Protein AF-A0A959C8G2-F1 (afdb_monomer_lite)

Sequence (80 aa):
MNELVVHLNRNKKSQFQSRLNDLLKEKNLTDEMVFSFDSGESSYFIITVDSEIGEELLKDFKLFKEIDGVFLRPSTEPPI

Foldseek 3Di:
DKKKKFKFFPVCVVVVVVVVVVVCVVVVHDPVQWDWDDDDRMIMIIGDDDPVVSVVVQVVVVPDPRTPDIDMGHPPDDDD

Structure (mmCIF, N/CA/C/O backbone):
data_AF-A0A959C8G2-F1
#
_entry.id   AF-A0A959C8G2-F1
#
loop_
_atom_site.group_PDB
_atom_site.id
_atom_site.type_symbol
_atom_site.label_atom_id
_atom_site.label_alt_id
_atom_site.label_comp_id
_atom_site.label_asym_id
_atom_site.label_entity_id
_atom_site.label_seq_id
_atom_site.pdbx_PDB_ins_code
_atom_site.Cartn_x
_atom_site.Cartn_y
_atom_site.Cartn_z
_atom_site.occupancy
_atom_site.B_iso_or_equiv
_atom_site.auth_seq_id
_atom_site.auth_comp_id
_atom_site.auth_asym_id
_atom_site.auth_atom_id
_atom_site.pdbx_PDB_model_num
ATOM 1 N N . MET A 1 1 ? -14.453 -5.430 -0.774 1.00 74.88 1 MET A N 1
ATOM 2 C CA . MET A 1 1 ? -12.999 -5.475 -0.528 1.00 74.88 1 MET A CA 1
ATOM 3 C C . MET A 1 1 ? -12.315 -4.753 -1.673 1.00 74.88 1 MET A C 1
ATOM 5 O O . MET A 1 1 ? -12.753 -4.920 -2.812 1.00 74.88 1 MET A O 1
ATOM 9 N N . ASN A 1 2 ? -11.328 -3.919 -1.353 1.00 85.38 2 ASN A N 1
ATOM 10 C CA . ASN A 1 2 ? -10.540 -3.146 -2.306 1.00 85.38 2 ASN A CA 1
ATOM 11 C C . ASN A 1 2 ? -9.061 -3.546 -2.208 1.00 85.38 2 ASN A C 1
ATOM 13 O O . ASN A 1 2 ? -8.588 -4.019 -1.177 1.00 85.38 2 ASN A O 1
ATOM 17 N N . GLU A 1 3 ? -8.324 -3.327 -3.286 1.00 88.62 3 GLU A N 1
ATOM 18 C CA . GLU A 1 3 ? -6.876 -3.463 -3.348 1.00 88.62 3 GLU A CA 1
ATOM 19 C C . GLU A 1 3 ? -6.264 -2.082 -3.547 1.00 88.62 3 GLU A C 1
ATOM 21 O O . GLU A 1 3 ? -6.538 -1.381 -4.525 1.00 88.62 3 GLU A O 1
ATOM 26 N N . LEU A 1 4 ? -5.422 -1.682 -2.607 1.00 90.38 4 LEU A N 1
ATOM 27 C CA . LEU A 1 4 ? -4.610 -0.490 -2.729 1.00 90.38 4 LEU A CA 1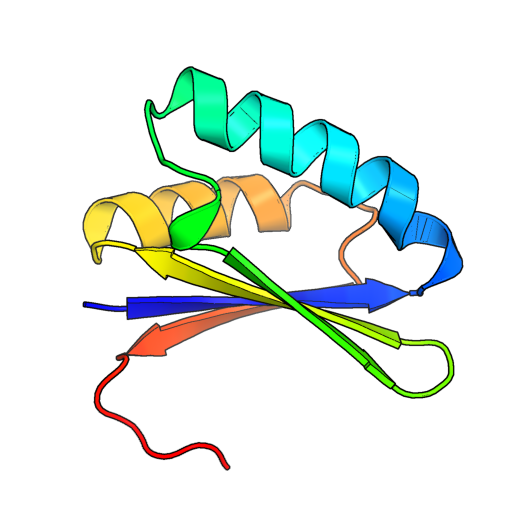
ATOM 28 C C . LEU A 1 4 ? -3.282 -0.882 -3.366 1.00 90.38 4 LEU A C 1
ATOM 30 O O . LEU A 1 4 ? -2.497 -1.630 -2.783 1.00 90.38 4 LEU A O 1
ATOM 34 N N . VAL A 1 5 ? -3.053 -0.390 -4.578 1.00 90.44 5 VAL A N 1
ATOM 35 C CA . VAL A 1 5 ? -1.839 -0.657 -5.340 1.00 90.44 5 VAL A CA 1
ATOM 36 C C . VAL A 1 5 ? -0.904 0.533 -5.200 1.00 90.44 5 VAL A C 1
ATOM 38 O O . VAL A 1 5 ? -1.262 1.666 -5.527 1.00 90.44 5 VAL A O 1
ATOM 41 N N . VAL A 1 6 ? 0.305 0.262 -4.726 1.00 92.44 6 VAL A N 1
ATOM 42 C CA . VAL A 1 6 ? 1.383 1.232 -4.558 1.00 92.44 6 VAL A CA 1
ATOM 43 C C . VAL A 1 6 ? 2.536 0.855 -5.474 1.00 92.44 6 VAL A C 1
ATOM 45 O O . VAL A 1 6 ? 3.001 -0.282 -5.474 1.00 92.44 6 VAL A O 1
ATOM 48 N N . HIS A 1 7 ? 3.009 1.825 -6.243 1.00 92.31 7 HIS A N 1
ATOM 49 C CA . HIS A 1 7 ? 4.143 1.727 -7.147 1.00 92.31 7 HIS A CA 1
ATOM 50 C C . HIS A 1 7 ? 5.218 2.733 -6.741 1.00 92.31 7 HIS A C 1
ATOM 52 O O . HIS A 1 7 ? 4.939 3.905 -6.478 1.00 92.31 7 HIS A O 1
ATOM 58 N N . LEU A 1 8 ? 6.459 2.263 -6.680 1.00 93.62 8 LEU A N 1
ATOM 59 C CA . LEU A 1 8 ? 7.619 3.080 -6.338 1.00 93.62 8 LEU A CA 1
ATOM 60 C C . LEU A 1 8 ? 8.910 2.496 -6.908 1.00 93.62 8 LEU A C 1
ATOM 62 O O . LEU A 1 8 ? 9.016 1.301 -7.175 1.00 93.62 8 LEU A O 1
ATOM 66 N N . ASN A 1 9 ? 9.925 3.339 -7.049 1.00 92.38 9 ASN A N 1
ATOM 67 C CA . ASN A 1 9 ? 11.262 2.933 -7.446 1.00 92.38 9 ASN A CA 1
ATOM 68 C C . ASN A 1 9 ? 11.872 1.986 -6.406 1.00 92.38 9 ASN A C 1
ATOM 70 O O . ASN A 1 9 ? 11.920 2.304 -5.218 1.00 92.38 9 ASN A O 1
ATOM 74 N N . ARG A 1 10 ? 12.426 0.860 -6.854 1.00 90.69 10 ARG A N 1
ATOM 75 C CA . ARG A 1 10 ? 12.995 -0.198 -6.009 1.00 90.69 10 ARG A CA 1
ATOM 76 C C . ARG A 1 10 ? 14.015 0.306 -4.985 1.00 90.69 10 ARG A C 1
ATOM 78 O O . ARG A 1 10 ? 14.086 -0.232 -3.884 1.00 90.69 10 ARG A O 1
ATOM 85 N N . ASN A 1 11 ? 14.761 1.366 -5.293 1.00 90.88 11 ASN A N 1
ATOM 86 C CA . ASN A 1 11 ? 15.722 1.960 -4.357 1.00 90.88 11 ASN A CA 1
ATOM 87 C C . ASN A 1 11 ? 15.055 2.571 -3.112 1.00 90.88 11 ASN A C 1
ATOM 89 O O . ASN A 1 11 ? 15.690 2.706 -2.070 1.00 90.88 11 ASN A O 1
ATOM 93 N N . LYS A 1 12 ? 13.770 2.921 -3.209 1.00 90.25 12 LYS A N 1
ATOM 94 C CA . LYS A 1 12 ? 12.949 3.469 -2.125 1.00 90.25 12 LYS A CA 1
ATOM 95 C C . LYS A 1 12 ? 12.172 2.385 -1.361 1.00 90.25 12 LYS A C 1
ATOM 97 O O . LYS A 1 12 ? 11.560 2.686 -0.340 1.00 90.25 12 LYS A O 1
ATOM 102 N N . LYS A 1 13 ? 12.221 1.121 -1.808 1.00 90.12 13 LYS A N 1
ATOM 103 C CA . LYS A 1 13 ? 11.456 -0.006 -1.242 1.00 90.12 13 LYS A CA 1
ATOM 104 C C . LYS A 1 13 ? 11.640 -0.162 0.260 1.00 90.12 13 LYS A C 1
ATOM 106 O O . LYS A 1 13 ? 10.651 -0.234 0.977 1.00 90.12 13 LYS A O 1
ATOM 111 N N . SER A 1 14 ? 12.880 -0.188 0.742 1.00 89.38 14 SER A N 1
ATOM 112 C CA . SER A 1 14 ? 13.153 -0.392 2.170 1.00 89.38 14 SER A CA 1
ATOM 113 C C . SER A 1 14 ? 12.601 0.741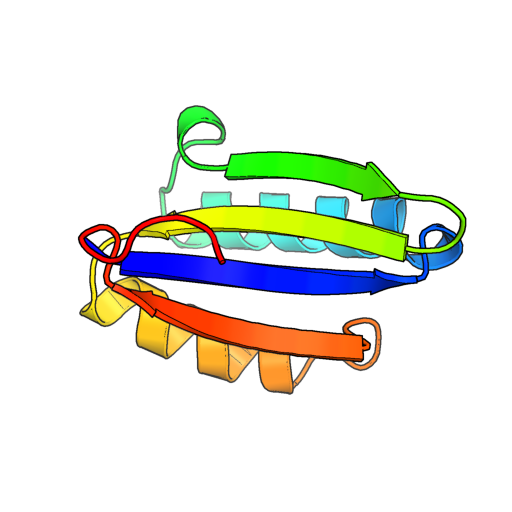 3.040 1.00 89.38 14 SER A C 1
ATOM 115 O O . SER A 1 14 ? 12.103 0.486 4.134 1.00 89.38 14 SER A O 1
ATOM 117 N N . GLN A 1 15 ? 12.662 1.984 2.549 1.00 89.31 15 GLN A N 1
ATOM 118 C CA . GLN A 1 15 ? 12.109 3.146 3.248 1.00 89.31 15 GLN A CA 1
ATOM 119 C C . GLN A 1 15 ? 10.582 3.057 3.319 1.00 89.31 15 GLN A C 1
ATOM 121 O O . GLN A 1 15 ? 10.008 3.196 4.403 1.00 89.31 15 GLN A O 1
ATOM 126 N N . PHE A 1 16 ? 9.950 2.737 2.188 1.00 90.50 16 PHE A N 1
ATOM 127 C CA . PHE A 1 16 ? 8.503 2.608 2.116 1.00 90.50 16 PHE A CA 1
ATOM 128 C C . PHE A 1 16 ? 8.005 1.445 2.971 1.00 90.50 16 PHE A C 1
ATOM 130 O O . PHE A 1 16 ? 7.062 1.613 3.732 1.00 90.50 16 PHE A O 1
ATOM 137 N N . GLN A 1 17 ? 8.672 0.292 2.917 1.00 89.31 17 GLN A N 1
ATOM 138 C CA . GLN A 1 17 ? 8.293 -0.890 3.686 1.00 89.31 17 GLN A CA 1
ATOM 139 C C . GLN A 1 17 ? 8.359 -0.640 5.198 1.00 89.31 17 GLN A C 1
ATOM 141 O O . GLN A 1 17 ? 7.474 -1.079 5.924 1.00 89.31 17 GLN A O 1
ATOM 146 N N . SER A 1 18 ? 9.346 0.125 5.681 1.00 90.00 18 SER A N 1
ATOM 147 C CA . SER A 1 18 ? 9.381 0.538 7.090 1.00 90.00 18 SER A CA 1
ATOM 148 C C . SER A 1 18 ? 8.155 1.376 7.462 1.00 90.00 18 SER A C 1
ATOM 150 O O . SER A 1 18 ? 7.502 1.086 8.458 1.00 90.00 18 SER A O 1
ATOM 152 N N . ARG A 1 19 ? 7.812 2.382 6.647 1.00 88.06 19 ARG A N 1
ATOM 153 C CA . ARG A 1 19 ? 6.649 3.252 6.892 1.00 88.06 19 ARG A CA 1
ATOM 154 C C . ARG A 1 19 ? 5.324 2.512 6.778 1.00 88.06 19 ARG A C 1
ATOM 156 O O . ARG A 1 19 ? 4.414 2.770 7.555 1.00 88.06 19 ARG A O 1
ATOM 163 N N . LEU A 1 20 ? 5.224 1.603 5.813 1.00 88.50 20 LEU A N 1
ATOM 164 C CA . LEU A 1 20 ? 4.066 0.742 5.639 1.00 88.50 20 LEU A CA 1
ATOM 165 C C . LEU A 1 20 ? 3.855 -0.103 6.896 1.00 88.50 20 LEU A C 1
ATOM 167 O O . LEU A 1 20 ? 2.75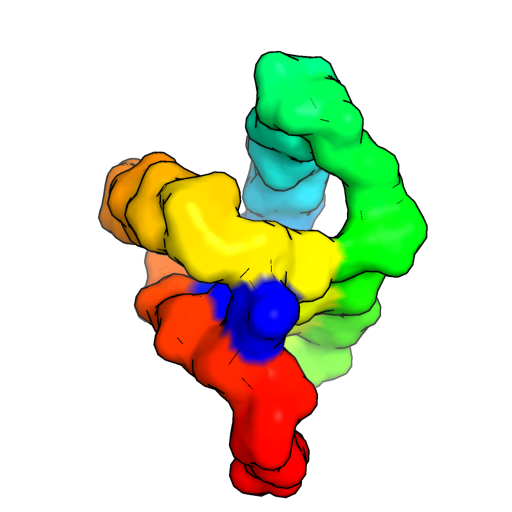3 -0.116 7.424 1.00 88.50 20 LEU A O 1
ATOM 171 N N . ASN A 1 21 ? 4.906 -0.729 7.425 1.00 88.06 21 ASN A N 1
ATOM 172 C CA . ASN A 1 21 ? 4.811 -1.539 8.639 1.00 88.06 21 ASN A CA 1
ATOM 173 C C . ASN A 1 21 ? 4.369 -0.724 9.863 1.00 88.06 21 ASN A C 1
ATOM 175 O O . ASN A 1 21 ? 3.617 -1.233 10.694 1.00 88.06 21 ASN A O 1
ATOM 179 N N . ASP A 1 22 ? 4.821 0.525 9.983 1.00 89.12 22 ASP A N 1
ATOM 180 C CA . ASP A 1 22 ? 4.381 1.421 11.056 1.00 89.12 22 ASP A CA 1
ATOM 181 C C . ASP A 1 22 ? 2.893 1.786 10.900 1.00 89.12 22 ASP A C 1
ATOM 183 O O . ASP A 1 22 ? 2.129 1.639 11.853 1.00 89.12 22 ASP A O 1
ATOM 187 N N . LEU A 1 23 ? 2.451 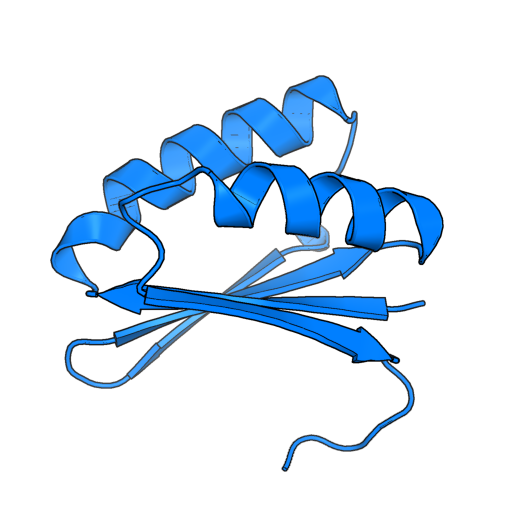2.128 9.684 1.00 86.62 23 LEU A N 1
ATOM 188 C CA . LEU A 1 23 ? 1.041 2.410 9.381 1.00 86.62 23 LEU A CA 1
ATOM 189 C C . LEU A 1 23 ? 0.125 1.204 9.611 1.00 86.62 23 LEU A C 1
ATOM 191 O O . LEU A 1 23 ? -0.964 1.352 10.164 1.00 86.62 23 LEU A O 1
ATOM 195 N N . LEU A 1 24 ? 0.553 0.006 9.204 1.00 85.38 24 LEU A N 1
ATOM 196 C CA . LEU A 1 24 ? -0.204 -1.224 9.437 1.00 85.38 24 LEU A CA 1
ATOM 197 C C . LEU A 1 24 ? -0.385 -1.466 10.938 1.00 85.38 24 LEU A C 1
ATOM 199 O O . LEU A 1 24 ? -1.489 -1.785 11.371 1.00 85.38 24 LEU A O 1
ATOM 203 N N . LYS A 1 25 ? 0.654 -1.231 11.752 1.00 86.56 25 LYS A N 1
ATOM 204 C CA . LYS A 1 25 ? 0.551 -1.320 13.216 1.00 86.56 25 LYS A CA 1
ATOM 205 C C . LYS A 1 25 ? -0.392 -0.272 13.798 1.00 86.56 25 LYS A C 1
ATOM 207 O O . LYS A 1 25 ? -1.209 -0.622 14.645 1.00 86.56 25 LYS A O 1
ATOM 212 N N . GLU A 1 26 ? -0.309 0.983 13.354 1.00 87.31 26 GLU A N 1
ATOM 213 C CA . GLU A 1 26 ? -1.206 2.055 13.814 1.00 87.31 26 GLU A CA 1
ATOM 214 C C . GLU A 1 26 ? -2.676 1.755 13.494 1.00 87.31 26 GLU A C 1
ATOM 216 O O . GLU A 1 26 ? -3.557 2.007 14.316 1.00 87.31 26 GLU A O 1
ATOM 221 N N . LYS A 1 27 ? -2.943 1.173 12.320 1.00 81.69 27 LYS A N 1
ATOM 222 C CA . LYS A 1 27 ? -4.289 0.800 11.860 1.00 81.69 27 LYS A CA 1
ATOM 223 C C . LYS A 1 27 ? -4.726 -0.605 12.307 1.00 81.69 27 LYS A C 1
ATOM 225 O O . LYS A 1 27 ? -5.826 -1.025 11.961 1.00 81.69 27 LYS A O 1
ATOM 230 N N . ASN A 1 28 ? -3.902 -1.314 13.085 1.00 82.81 28 ASN A N 1
ATOM 231 C CA . ASN A 1 28 ? -4.133 -2.691 13.538 1.00 82.81 28 ASN A CA 1
ATOM 232 C C . ASN A 1 28 ? -4.407 -3.687 12.384 1.00 82.81 28 ASN A C 1
ATOM 234 O O . ASN A 1 28 ? -5.222 -4.600 12.512 1.00 82.81 28 ASN A O 1
ATOM 238 N N . LEU A 1 29 ? -3.736 -3.483 11.247 1.00 81.81 29 LEU A N 1
ATOM 239 C CA . LEU A 1 29 ? -3.775 -4.327 10.052 1.00 81.81 29 LEU A CA 1
ATOM 240 C C . LEU A 1 29 ? -2.639 -5.359 10.091 1.00 81.81 29 LEU A C 1
ATOM 242 O O . LEU A 1 29 ? -1.554 -5.086 10.608 1.00 81.81 29 LEU A O 1
ATOM 246 N N . THR A 1 30 ? -2.873 -6.548 9.532 1.00 77.44 30 THR A N 1
ATOM 247 C CA . THR A 1 30 ? -1.876 -7.628 9.494 1.00 77.44 30 THR A CA 1
ATOM 248 C C . THR A 1 30 ? -1.084 -7.637 8.187 1.00 77.44 30 THR A C 1
ATOM 250 O O . THR A 1 30 ? -1.597 -7.313 7.117 1.00 77.44 30 THR A O 1
ATOM 253 N N . ASP A 1 31 ? 0.179 -8.066 8.269 1.00 71.50 31 ASP A N 1
ATOM 254 C CA . ASP A 1 31 ? 1.096 -8.184 7.122 1.00 71.50 31 ASP A CA 1
ATOM 255 C C . ASP A 1 31 ? 0.584 -9.177 6.058 1.00 71.50 31 ASP A C 1
ATOM 257 O O . ASP A 1 31 ? 0.886 -9.048 4.878 1.00 71.50 31 ASP A O 1
ATOM 261 N N . GLU A 1 32 ? -0.271 -10.127 6.456 1.00 72.25 32 GLU A N 1
ATOM 262 C CA . GLU A 1 32 ? -0.918 -11.101 5.562 1.00 72.25 32 GLU A CA 1
ATOM 263 C C . GLU A 1 32 ? -1.791 -10.445 4.481 1.00 72.25 32 GLU A C 1
ATOM 265 O O . GLU A 1 32 ? -2.096 -11.066 3.464 1.00 72.25 32 GLU A O 1
ATOM 270 N N . MET A 1 33 ? -2.182 -9.184 4.680 1.00 81.31 33 MET A N 1
ATOM 271 C CA . MET A 1 33 ? -2.961 -8.412 3.716 1.00 81.31 33 MET A CA 1
ATOM 272 C C . MET A 1 33 ? -2.088 -7.737 2.647 1.00 81.31 33 MET A C 1
ATOM 274 O O . MET A 1 33 ? -2.631 -7.133 1.721 1.00 81.31 33 MET A O 1
ATOM 278 N N . VAL A 1 34 ? -0.756 -7.822 2.757 1.00 87.31 34 VAL A N 1
ATOM 279 C CA . VAL A 1 34 ? 0.199 -7.150 1.872 1.00 87.31 34 VAL A CA 1
ATOM 280 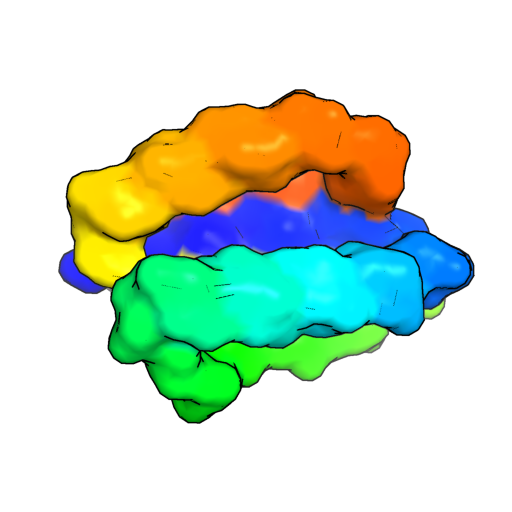C C . VAL A 1 34 ? 0.934 -8.152 0.994 1.00 87.31 34 VAL A C 1
ATOM 282 O O . VAL A 1 34 ? 1.699 -8.995 1.452 1.00 87.31 34 VAL A O 1
ATOM 285 N N . PHE A 1 35 ? 0.774 -7.999 -0.313 1.00 89.00 35 PHE A N 1
ATOM 286 C CA . PHE A 1 35 ? 1.574 -8.684 -1.315 1.00 89.00 35 PHE A CA 1
ATOM 287 C C . PHE A 1 35 ? 2.551 -7.696 -1.950 1.00 89.00 35 PHE A C 1
ATOM 289 O O . PHE A 1 35 ? 2.158 -6.602 -2.343 1.00 89.00 35 PHE A O 1
ATOM 296 N N . SER A 1 36 ? 3.827 -8.057 -2.085 1.00 90.62 36 SER A N 1
ATOM 297 C CA . SER A 1 36 ? 4.804 -7.201 -2.767 1.00 90.62 36 SER A CA 1
ATOM 298 C C . SER A 1 36 ? 5.643 -7.975 -3.769 1.00 90.62 36 SER A C 1
ATOM 300 O O . SER A 1 36 ? 5.998 -9.132 -3.543 1.00 90.62 36 SER A O 1
ATOM 302 N N . PHE A 1 37 ? 5.972 -7.327 -4.883 1.00 91.12 37 PHE A N 1
ATOM 303 C CA . PHE A 1 37 ? 6.835 -7.892 -5.912 1.00 91.12 37 PHE A CA 1
ATOM 304 C C . PHE A 1 37 ? 7.668 -6.805 -6.588 1.00 91.12 37 PHE A C 1
ATOM 306 O O . PHE A 1 37 ? 7.289 -5.634 -6.635 1.00 91.12 37 PHE A O 1
ATOM 313 N N . ASP A 1 38 ? 8.819 -7.206 -7.119 1.00 92.19 38 ASP A N 1
ATOM 314 C CA . ASP A 1 38 ? 9.728 -6.318 -7.835 1.00 92.19 38 ASP A CA 1
ATOM 315 C C . ASP A 1 38 ? 9.686 -6.637 -9.333 1.00 92.19 38 ASP A C 1
ATOM 317 O O . ASP A 1 38 ? 9.666 -7.802 -9.730 1.00 92.19 38 ASP A O 1
ATOM 321 N N . SER A 1 39 ? 9.700 -5.599 -10.168 1.00 89.12 39 SER A N 1
ATOM 322 C CA . SER A 1 39 ? 9.777 -5.708 -11.625 1.00 89.12 39 SER A CA 1
ATOM 323 C C . SER A 1 39 ? 10.765 -4.673 -12.163 1.00 89.12 39 SER A C 1
ATOM 325 O O . SER A 1 39 ? 10.484 -3.474 -12.213 1.00 89.12 39 SER A O 1
ATOM 327 N N . GLY A 1 40 ? 11.968 -5.135 -12.519 1.00 90.50 40 GLY A N 1
ATOM 328 C CA . GLY A 1 40 ? 13.068 -4.272 -12.954 1.00 90.50 40 GLY A CA 1
ATOM 329 C C . GLY A 1 40 ? 13.493 -3.273 -11.871 1.00 90.50 40 GLY A C 1
ATOM 330 O O . GLY A 1 40 ? 13.923 -3.663 -10.783 1.00 90.50 40 GLY A O 1
ATOM 331 N N . GLU A 1 41 ? 13.381 -1.981 -12.184 1.00 92.00 41 GLU A N 1
ATOM 332 C CA . GLU A 1 41 ? 13.659 -0.868 -11.263 1.00 92.00 41 GLU A CA 1
ATOM 333 C C . GLU A 1 41 ? 12.436 -0.445 -10.433 1.00 92.00 41 GLU A C 1
ATOM 335 O O . GLU A 1 41 ? 12.526 0.484 -9.633 1.00 92.00 41 GLU A O 1
ATOM 340 N N . SER A 1 42 ? 11.293 -1.110 -10.611 1.00 91.94 42 SER A N 1
ATOM 341 C CA . SER A 1 42 ? 10.053 -0.818 -9.892 1.00 91.94 42 SER A CA 1
ATOM 342 C C . SER A 1 42 ? 9.756 -1.865 -8.824 1.00 91.94 42 SER A C 1
ATOM 344 O O . SER A 1 42 ? 10.052 -3.050 -8.984 1.00 91.94 42 SER A O 1
ATOM 346 N N . SER A 1 43 ? 9.114 -1.419 -7.753 1.00 93.94 43 SER A N 1
ATOM 347 C CA . SER A 1 43 ? 8.527 -2.245 -6.707 1.00 93.94 43 SER A CA 1
ATOM 348 C C . SER A 1 43 ? 7.042 -1.929 -6.602 1.00 93.94 43 SER A C 1
ATOM 350 O O . SER A 1 43 ? 6.631 -0.767 -6.658 1.00 93.94 43 SER A O 1
ATOM 352 N N . TYR A 1 44 ? 6.250 -2.981 -6.445 1.00 92.06 44 TYR A N 1
ATOM 353 C CA . TYR A 1 44 ? 4.805 -2.913 -6.322 1.00 92.06 44 TYR A CA 1
ATOM 354 C C . TYR A 1 44 ? 4.384 -3.518 -4.989 1.00 92.06 44 TYR A C 1
ATOM 356 O O . TYR A 1 44 ? 4.877 -4.577 -4.599 1.00 92.06 44 TYR A O 1
ATOM 364 N N . PHE A 1 45 ? 3.457 -2.848 -4.314 1.00 92.12 45 PHE A N 1
ATOM 365 C CA . PHE A 1 45 ? 2.794 -3.330 -3.111 1.00 92.12 45 PHE A CA 1
ATOM 366 C C . PHE A 1 45 ? 1.291 -3.331 -3.365 1.00 92.12 45 PHE A C 1
ATOM 368 O O . PHE A 1 45 ? 0.733 -2.334 -3.813 1.00 92.12 45 PHE A O 1
ATOM 375 N N . ILE A 1 46 ? 0.645 -4.454 -3.096 1.00 90.88 46 ILE A N 1
ATOM 376 C CA . ILE A 1 46 ? -0.794 -4.652 -3.190 1.00 90.88 46 ILE A CA 1
ATOM 377 C C . ILE A 1 46 ? -1.278 -4.921 -1.774 1.00 90.88 46 ILE A C 1
ATOM 379 O O . ILE A 1 46 ? -0.859 -5.891 -1.150 1.00 90.88 46 ILE A O 1
ATOM 383 N N . ILE A 1 47 ? -2.135 -4.049 -1.262 1.00 89.62 47 ILE A N 1
ATOM 384 C CA . ILE A 1 47 ? -2.636 -4.115 0.109 1.00 89.62 47 ILE A CA 1
ATOM 385 C C . ILE A 1 47 ? -4.141 -4.350 0.018 1.00 89.62 47 ILE A C 1
ATOM 387 O O . ILE A 1 47 ? -4.878 -3.510 -0.501 1.00 89.62 47 ILE A O 1
ATOM 391 N N . THR A 1 48 ? -4.595 -5.505 0.491 1.00 88.81 48 THR A N 1
ATOM 392 C CA . THR A 1 48 ? -6.019 -5.851 0.531 1.00 88.81 48 THR A CA 1
ATOM 393 C C . THR A 1 48 ? -6.643 -5.183 1.744 1.00 88.81 48 THR A C 1
ATOM 395 O O . THR A 1 48 ? -6.242 -5.454 2.869 1.00 88.81 48 THR A O 1
ATOM 398 N N . VAL A 1 49 ? -7.611 -4.296 1.539 1.00 86.44 49 VAL A N 1
ATOM 399 C CA . VAL A 1 49 ? -8.228 -3.508 2.614 1.00 86.44 49 VAL A CA 1
ATOM 400 C C . VAL A 1 49 ? -9.712 -3.286 2.357 1.00 86.44 49 VAL A C 1
ATOM 402 O O . VAL A 1 49 ? -10.207 -3.383 1.229 1.00 86.44 49 VAL A O 1
ATOM 405 N N . ASP A 1 50 ? -10.450 -2.964 3.414 1.00 86.06 50 ASP A N 1
ATOM 406 C CA . ASP A 1 50 ? -11.812 -2.462 3.274 1.00 86.06 50 ASP A CA 1
ATOM 407 C C . ASP A 1 50 ? -11.836 -1.101 2.575 1.00 86.06 50 ASP A C 1
ATOM 409 O O . ASP A 1 50 ? -10.847 -0.368 2.562 1.00 86.06 50 ASP A O 1
ATOM 413 N N . SER A 1 51 ? -12.974 -0.757 1.969 1.00 82.00 51 SER A N 1
ATOM 414 C CA . SER A 1 51 ? -13.085 0.453 1.149 1.00 82.00 51 SER A CA 1
ATOM 415 C C . SER A 1 51 ? -12.784 1.731 1.935 1.00 82.00 51 SER A C 1
ATOM 417 O O . SER A 1 51 ? -12.070 2.585 1.422 1.00 82.00 51 SER A O 1
ATOM 419 N N . GLU A 1 52 ? -13.252 1.828 3.181 1.00 86.00 52 GLU A N 1
ATOM 420 C CA . GLU A 1 52 ? -13.010 2.985 4.055 1.00 86.00 52 GLU A CA 1
ATOM 421 C C . GLU A 1 52 ? -11.515 3.148 4.378 1.00 86.00 52 GLU A C 1
ATOM 423 O O . GLU A 1 52 ? -10.931 4.206 4.149 1.00 86.00 52 GLU A O 1
ATOM 428 N N . ILE A 1 53 ? -10.867 2.057 4.803 1.00 86.50 53 ILE A N 1
ATOM 429 C CA . ILE A 1 53 ? -9.435 2.023 5.134 1.00 86.50 53 ILE A CA 1
ATOM 430 C C . ILE A 1 53 ? -8.582 2.304 3.890 1.00 86.50 53 ILE A C 1
ATOM 432 O O . ILE A 1 53 ? -7.595 3.036 3.955 1.00 86.50 53 ILE A O 1
ATOM 436 N N . GLY A 1 54 ? -8.964 1.751 2.738 1.00 87.62 54 GLY A N 1
ATOM 437 C CA . GLY A 1 54 ? -8.264 1.962 1.476 1.00 87.62 54 GLY A CA 1
ATOM 438 C C . GLY A 1 54 ? -8.283 3.413 1.009 1.00 87.62 54 GLY A C 1
ATOM 439 O O . GLY A 1 54 ? -7.274 3.891 0.493 1.00 87.62 54 GLY A O 1
ATOM 440 N N . GLU A 1 55 ? -9.384 4.138 1.218 1.00 88.88 55 GLU A N 1
ATOM 441 C CA . GLU A 1 55 ? -9.444 5.571 0.916 1.00 88.88 55 GLU A CA 1
ATOM 442 C C . GLU A 1 55 ? -8.604 6.420 1.876 1.00 88.88 55 GLU A C 1
ATOM 444 O O . GLU A 1 55 ? -7.996 7.403 1.440 1.00 88.88 55 GLU A O 1
ATOM 449 N N . GLU A 1 56 ? -8.544 6.059 3.161 1.00 89.56 56 GLU A N 1
ATOM 450 C CA . GLU A 1 56 ? -7.647 6.710 4.122 1.00 89.56 56 GLU A CA 1
ATOM 451 C C . GLU A 1 56 ? -6.177 6.514 3.728 1.00 89.56 56 GLU A C 1
ATOM 453 O O . GLU A 1 56 ? -5.458 7.490 3.512 1.00 89.56 56 GLU A O 1
ATOM 458 N N . LEU A 1 57 ? -5.754 5.263 3.531 1.00 88.06 57 LEU A N 1
ATOM 459 C CA . LEU A 1 57 ? -4.378 4.934 3.155 1.00 88.06 57 LEU A CA 1
ATOM 460 C C . LEU A 1 57 ? -3.988 5.542 1.802 1.00 88.06 57 LEU A C 1
ATOM 462 O O . LEU A 1 57 ? -2.858 5.992 1.630 1.00 88.06 57 LEU A O 1
ATOM 466 N N . LEU A 1 58 ? -4.918 5.620 0.842 1.00 89.88 58 LEU A N 1
ATOM 467 C CA . LEU A 1 58 ? -4.687 6.299 -0.435 1.00 89.88 58 LEU A CA 1
ATOM 468 C C . LEU A 1 58 ? -4.329 7.778 -0.236 1.00 89.88 58 LEU A C 1
ATOM 470 O O . LEU A 1 58 ? -3.468 8.301 -0.948 1.00 89.88 58 LEU A O 1
ATOM 474 N N . LYS A 1 59 ? -4.992 8.471 0.698 1.00 89.19 59 LYS A N 1
ATOM 475 C CA . LYS A 1 59 ? -4.690 9.875 1.009 1.00 89.19 59 LYS A CA 1
ATOM 476 C C . LYS A 1 59 ? -3.321 10.002 1.669 1.00 89.19 59 LYS A C 1
ATOM 478 O O . LYS A 1 59 ? -2.546 10.854 1.241 1.00 89.19 59 LYS A O 1
ATOM 483 N N . ASP A 1 60 ? -3.003 9.127 2.619 1.00 87.88 60 ASP A N 1
ATOM 484 C CA . ASP A 1 60 ? -1.712 9.134 3.315 1.00 87.88 60 ASP A CA 1
ATOM 485 C C . ASP A 1 60 ? -0.550 8.844 2.354 1.00 87.88 60 ASP A C 1
ATOM 487 O O . ASP A 1 60 ? 0.436 9.580 2.305 1.00 87.88 60 ASP A O 1
ATOM 491 N N . PHE A 1 61 ? -0.697 7.837 1.493 1.00 89.19 61 PHE A N 1
ATOM 492 C CA . PHE A 1 61 ? 0.306 7.476 0.492 1.00 89.19 61 PHE A CA 1
ATOM 493 C C . PHE A 1 61 ? 0.506 8.549 -0.576 1.00 89.19 61 PHE A C 1
ATOM 495 O O . PHE A 1 61 ? 1.634 8.777 -1.006 1.00 89.19 61 PHE A O 1
ATOM 502 N N . LYS A 1 62 ? -0.530 9.301 -0.959 1.00 86.44 62 LYS A N 1
ATOM 503 C CA . LYS A 1 62 ? -0.346 10.456 -1.856 1.00 86.44 62 LYS A CA 1
ATOM 504 C C . LYS A 1 62 ? 0.562 11.543 -1.269 1.00 86.44 62 LYS A C 1
ATOM 506 O O . LYS A 1 62 ? 1.119 12.331 -2.029 1.00 86.44 62 LYS A O 1
ATOM 511 N N . LEU A 1 63 ? 0.729 11.598 0.054 1.00 86.06 63 LEU A N 1
ATOM 512 C CA . LEU A 1 63 ? 1.644 12.537 0.712 1.00 86.06 63 LEU A CA 1
ATOM 513 C C . LEU A 1 63 ? 3.095 12.034 0.722 1.00 86.06 63 LEU A C 1
ATOM 515 O O . LEU A 1 63 ? 4.024 12.812 0.967 1.00 86.06 63 LEU A O 1
ATOM 519 N N . PHE A 1 64 ? 3.321 10.749 0.453 1.00 84.50 64 PHE A N 1
ATOM 520 C CA . PHE A 1 64 ? 4.650 10.159 0.482 1.00 84.50 64 PHE A CA 1
ATOM 521 C C . PHE A 1 64 ? 5.394 10.434 -0.823 1.00 84.50 64 PHE A C 1
ATOM 523 O O . PHE A 1 64 ? 5.123 9.845 -1.862 1.00 84.50 64 PHE A O 1
ATOM 530 N N . LYS A 1 65 ? 6.420 11.289 -0.749 1.00 82.50 65 LYS A N 1
ATOM 531 C CA . LYS A 1 65 ? 7.282 11.652 -1.893 1.00 82.50 65 LYS A CA 1
ATOM 532 C C . LYS A 1 65 ? 8.059 10.477 -2.500 1.00 82.50 65 LYS A C 1
ATOM 534 O O . LYS A 1 65 ? 8.667 10.609 -3.560 1.00 82.50 65 LYS A O 1
ATOM 539 N N . GLU A 1 66 ? 8.125 9.357 -1.792 1.00 84.00 66 GLU A N 1
ATOM 540 C CA . GLU A 1 66 ? 8.801 8.150 -2.256 1.00 84.00 66 GLU A CA 1
ATOM 541 C C . GLU A 1 66 ? 7.944 7.302 -3.203 1.00 84.00 66 GLU A C 1
ATOM 543 O O . GLU A 1 66 ? 8.503 6.527 -3.974 1.00 84.00 66 GLU A O 1
ATOM 548 N N . ILE A 1 67 ? 6.624 7.494 -3.188 1.00 88.94 67 ILE A N 1
ATOM 549 C CA . ILE A 1 67 ? 5.679 6.773 -4.033 1.00 88.94 67 ILE A CA 1
ATOM 550 C C . ILE A 1 67 ? 5.608 7.454 -5.396 1.00 88.94 67 ILE A C 1
ATOM 552 O O . ILE A 1 67 ? 5.371 8.657 -5.487 1.00 88.94 67 ILE A O 1
ATOM 556 N N . ASP A 1 68 ? 5.813 6.674 -6.452 1.00 88.25 68 ASP A N 1
ATOM 557 C CA . ASP A 1 68 ? 5.738 7.168 -7.826 1.00 88.25 68 ASP A CA 1
ATOM 558 C C . ASP A 1 68 ? 4.294 7.070 -8.363 1.00 88.25 68 ASP A C 1
ATOM 560 O O . ASP A 1 68 ? 3.875 7.901 -9.169 1.00 88.25 68 ASP A O 1
ATOM 564 N N . GLY A 1 69 ? 3.492 6.123 -7.858 1.00 90.38 69 GLY A N 1
ATOM 565 C CA . GLY A 1 69 ? 2.061 6.025 -8.144 1.00 90.38 69 GLY A CA 1
ATOM 566 C C . GLY A 1 69 ? 1.279 5.253 -7.080 1.00 90.38 69 GLY A C 1
ATOM 567 O O . GLY A 1 69 ? 1.764 4.275 -6.523 1.00 90.38 69 GLY A O 1
ATOM 568 N N . VAL A 1 70 ? 0.046 5.676 -6.799 1.00 92.25 70 VAL A N 1
ATOM 569 C CA . VAL A 1 70 ? -0.867 4.967 -5.890 1.00 92.25 70 VAL A CA 1
ATOM 570 C C . VAL A 1 70 ? -2.300 5.058 -6.397 1.00 92.25 70 VAL A C 1
ATOM 572 O O . VAL A 1 70 ? -2.766 6.136 -6.778 1.00 92.25 70 VAL A O 1
ATOM 575 N N . PHE A 1 71 ? -3.009 3.934 -6.397 1.00 89.69 71 PHE A N 1
ATOM 576 C CA . PHE A 1 71 ? -4.414 3.880 -6.781 1.00 89.69 71 PHE A CA 1
ATOM 577 C C . PHE A 1 71 ? -5.157 2.778 -6.030 1.00 89.69 71 PHE A C 1
ATOM 579 O O . PHE A 1 71 ? -4.594 1.745 -5.678 1.00 89.69 71 PHE A O 1
ATOM 586 N N . LEU A 1 72 ? -6.441 3.021 -5.787 1.00 88.81 72 LEU A N 1
ATOM 587 C CA . LEU A 1 72 ? -7.349 2.061 -5.180 1.00 88.81 72 LEU A CA 1
ATOM 588 C C . LEU A 1 72 ? -8.156 1.407 -6.300 1.00 88.81 72 LEU A C 1
ATOM 590 O O . LEU A 1 72 ? -8.772 2.116 -7.096 1.00 88.81 72 LEU A O 1
ATOM 594 N N . ARG A 1 73 ? -8.153 0.077 -6.365 1.00 85.06 73 ARG A N 1
ATOM 595 C CA . ARG A 1 73 ? -8.994 -0.693 -7.287 1.00 85.06 73 ARG A CA 1
ATOM 596 C C . ARG A 1 73 ? -9.924 -1.626 -6.504 1.00 85.06 73 ARG A C 1
ATOM 598 O O . ARG A 1 73 ? -9.541 -2.094 -5.433 1.00 85.06 73 ARG A O 1
ATOM 605 N N . PRO A 1 74 ? -11.143 -1.907 -6.975 1.00 80.31 74 PRO A N 1
ATOM 606 C CA . PRO A 1 74 ? -11.987 -2.925 -6.358 1.00 80.31 74 PRO A CA 1
ATOM 607 C C . PRO A 1 74 ? -11.393 -4.324 -6.599 1.00 80.31 74 PRO A C 1
ATOM 609 O O . PRO A 1 74 ? -11.037 -4.661 -7.725 1.00 80.31 74 PRO A O 1
ATOM 612 N N . SER A 1 75 ? -11.330 -5.174 -5.563 1.00 66.06 75 SER A N 1
ATOM 613 C CA . SER A 1 75 ? -10.749 -6.535 -5.652 1.00 66.06 75 SER A CA 1
ATOM 614 C C . SER A 1 75 ? -11.511 -7.480 -6.594 1.00 66.06 75 SER A C 1
ATOM 616 O O . SER A 1 75 ? -11.111 -8.620 -6.808 1.00 66.06 75 SER A O 1
ATOM 618 N N . THR A 1 76 ? -12.662 -7.039 -7.102 1.00 65.88 76 THR A N 1
ATOM 619 C CA . THR A 1 76 ? -13.516 -7.779 -8.033 1.00 65.88 76 THR A CA 1
ATOM 620 C C . THR A 1 76 ? -13.115 -7.596 -9.495 1.00 65.88 76 THR A C 1
ATOM 622 O O . THR A 1 76 ? -13.666 -8.287 -10.349 1.00 65.88 76 THR A O 1
ATOM 625 N N . GLU A 1 77 ? -12.203 -6.671 -9.806 1.00 56.16 77 GLU A N 1
ATOM 626 C CA . GLU A 1 77 ? -11.693 -6.508 -11.167 1.00 56.16 77 GLU A CA 1
ATOM 627 C C . GLU A 1 77 ? -10.508 -7.455 -11.422 1.00 56.16 77 GLU A C 1
ATOM 629 O O . GLU A 1 77 ? -9.581 -7.520 -10.610 1.00 56.16 77 GLU A O 1
ATOM 634 N N . PRO A 1 78 ? -10.517 -8.217 -12.533 1.00 50.47 78 PRO A N 1
ATOM 635 C CA . PRO A 1 78 ? -9.399 -9.085 -12.878 1.00 50.47 78 PRO A CA 1
ATOM 636 C C . PRO A 1 78 ? -8.116 -8.260 -13.089 1.00 50.47 78 PRO A C 1
ATOM 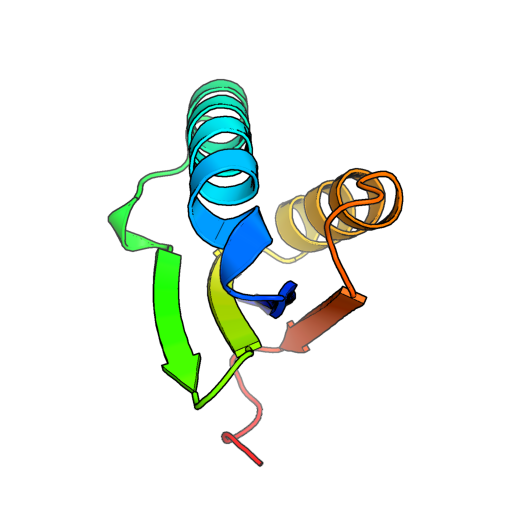638 O O . PRO A 1 78 ? -8.192 -7.113 -13.537 1.00 50.47 78 PRO A O 1
ATOM 641 N N . PRO A 1 79 ? -6.928 -8.819 -12.784 1.00 52.03 79 PRO A N 1
ATOM 642 C CA . PRO A 1 79 ? -5.666 -8.144 -13.064 1.00 52.03 79 PRO A CA 1
ATOM 643 C C . PRO A 1 79 ? -5.549 -7.856 -14.570 1.00 52.03 79 PRO A C 1
ATOM 645 O O . PRO A 1 79 ? -5.733 -8.764 -15.381 1.00 52.03 79 PRO A O 1
ATOM 648 N N . ILE A 1 80 ? -5.298 -6.584 -14.906 1.00 52.34 80 ILE A N 1
ATOM 649 C CA . ILE A 1 80 ? -5.077 -6.077 -16.273 1.00 52.34 80 ILE A CA 1
ATOM 650 C C . ILE A 1 80 ? -3.699 -6.515 -16.767 1.00 52.34 80 ILE A C 1
ATOM 652 O O . ILE A 1 80 ? -2.740 -6.393 -15.968 1.00 52.34 80 ILE A O 1
#

Radius of gyration: 11.75 Å; chains: 1; bounding box: 29×24×30 Å

pLDDT: mean 85.35, std 9.28, range [50.47, 93.94]

Secondary structure (DSSP, 8-state):
-EEEEEEEEGGGHHHHHHHHHHHHHHTT--GGGEEEEEETTEEEEEEEE-HHHHHHHHHHHHT-TT-SEEEEEETTSPP-